Protein AF-A0A9D4L7D6-F1 (afdb_monomer_lite)

Structure (mmCIF, N/CA/C/O backbone):
data_AF-A0A9D4L7D6-F1
#
_entry.id   AF-A0A9D4L7D6-F1
#
loop_
_atom_site.group_PDB
_atom_site.id
_atom_site.type_symbol
_atom_site.label_atom_id
_atom_site.label_alt_id
_atom_site.label_comp_id
_atom_site.label_asym_id
_atom_site.label_entity_id
_atom_site.label_seq_id
_atom_site.pdbx_PDB_ins_code
_atom_site.Cartn_x
_atom_site.Cartn_y
_atom_site.Cartn_z
_atom_site.occupancy
_atom_site.B_iso_or_equiv
_atom_site.auth_seq_id
_atom_site.auth_comp_id
_atom_site.auth_asym_id
_atom_site.auth_atom_id
_atom_site.pdbx_PDB_model_num
ATOM 1 N N . MET A 1 1 ? -12.652 -4.267 10.489 1.00 67.00 1 MET A N 1
ATOM 2 C CA . MET A 1 1 ? -11.350 -4.775 10.009 1.00 67.00 1 MET A CA 1
ATOM 3 C C . MET A 1 1 ? -10.917 -3.895 8.860 1.00 67.00 1 MET A C 1
ATOM 5 O O . MET A 1 1 ? -11.772 -3.499 8.073 1.00 67.00 1 MET A O 1
ATOM 9 N N . VAL A 1 2 ? -9.634 -3.577 8.786 1.00 75.38 2 VAL A N 1
ATOM 10 C CA . VAL A 1 2 ? -9.082 -2.726 7.732 1.00 75.38 2 VAL A CA 1
ATOM 11 C C . VAL A 1 2 ? -8.934 -3.538 6.434 1.00 75.38 2 VAL A C 1
ATOM 13 O O . VAL A 1 2 ? -8.344 -4.618 6.452 1.00 75.38 2 VAL A O 1
ATOM 16 N N . HIS A 1 3 ? -9.462 -3.033 5.314 1.00 73.44 3 HIS A N 1
ATOM 17 C CA . HIS A 1 3 ? -9.302 -3.644 3.990 1.00 73.44 3 HIS A CA 1
ATOM 18 C C . HIS A 1 3 ? -9.210 -2.560 2.910 1.00 73.44 3 HIS A C 1
ATOM 20 O O . HIS A 1 3 ? -10.036 -1.652 2.866 1.00 73.44 3 HIS A O 1
ATOM 26 N N . TRP A 1 4 ? -8.221 -2.664 2.025 1.00 78.81 4 TRP A N 1
ATOM 27 C CA . TRP A 1 4 ? -8.022 -1.752 0.897 1.00 78.81 4 TRP A CA 1
ATOM 28 C C . TRP A 1 4 ? -7.504 -2.535 -0.316 1.00 78.81 4 TRP A C 1
ATOM 30 O O . TRP A 1 4 ? -6.834 -3.556 -0.131 1.00 78.81 4 TRP A O 1
ATOM 40 N N . PRO A 1 5 ? -7.805 -2.092 -1.549 1.00 75.06 5 PRO A N 1
ATOM 41 C CA . PRO A 1 5 ? -7.241 -2.705 -2.744 1.00 75.06 5 PRO A CA 1
ATOM 42 C C . PRO A 1 5 ? -5.735 -2.432 -2.810 1.00 75.06 5 PRO A C 1
ATOM 44 O O . PRO A 1 5 ? -5.301 -1.290 -2.656 1.00 75.06 5 PRO A O 1
ATOM 47 N N . GLU A 1 6 ? -4.934 -3.470 -3.041 1.00 73.06 6 GLU A N 1
ATOM 48 C CA . GLU A 1 6 ? -3.501 -3.285 -3.274 1.00 73.06 6 GLU A CA 1
ATOM 49 C C . GLU A 1 6 ? -3.269 -2.475 -4.562 1.00 73.06 6 GLU A C 1
ATOM 51 O O . GLU A 1 6 ? -3.981 -2.676 -5.554 1.00 73.06 6 GLU A O 1
ATOM 56 N N . PRO A 1 7 ? -2.298 -1.544 -4.570 1.00 69.75 7 PRO A N 1
ATOM 57 C CA . PRO A 1 7 ? -2.003 -0.764 -5.760 1.00 69.75 7 PRO A CA 1
ATOM 58 C C . PRO A 1 7 ? -1.437 -1.661 -6.860 1.00 69.75 7 PRO A C 1
ATOM 60 O O . PRO A 1 7 ? -0.460 -2.381 -6.661 1.00 69.75 7 PRO A O 1
ATOM 63 N N . VAL A 1 8 ? -2.019 -1.566 -8.053 1.00 71.69 8 VAL A N 1
ATOM 64 C CA . VAL A 1 8 ? -1.469 -2.206 -9.248 1.00 71.69 8 VAL A CA 1
ATOM 65 C C . VAL A 1 8 ? -0.474 -1.246 -9.884 1.00 71.69 8 V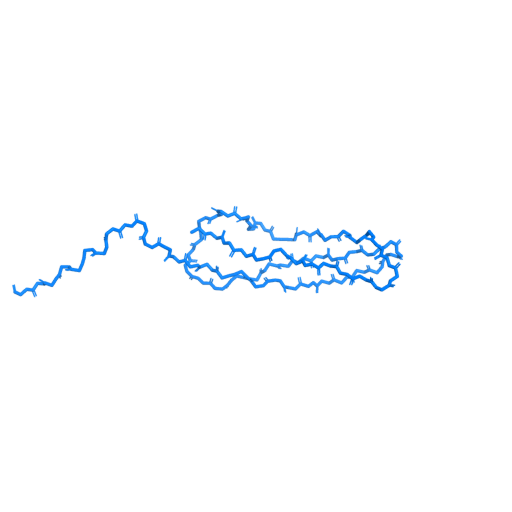AL A C 1
ATOM 67 O O . VAL A 1 8 ? -0.857 -0.208 -10.422 1.00 71.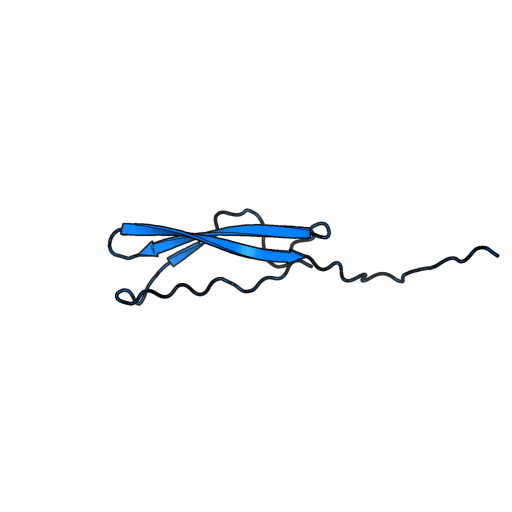69 8 VAL A O 1
ATOM 70 N N . VAL A 1 9 ? 0.803 -1.605 -9.829 1.00 70.12 9 VAL A N 1
ATOM 71 C CA . VAL A 1 9 ? 1.872 -0.896 -10.534 1.00 70.12 9 VAL A CA 1
ATOM 72 C C . VAL A 1 9 ? 1.989 -1.445 -11.947 1.00 70.12 9 VAL A C 1
ATOM 74 O O . VAL A 1 9 ? 2.075 -2.656 -12.140 1.00 70.12 9 VAL A O 1
ATOM 77 N N . LYS A 1 10 ? 1.970 -0.556 -12.938 1.00 66.56 10 LYS A N 1
ATOM 78 C CA . LYS A 1 10 ? 2.237 -0.884 -14.339 1.00 66.56 10 LYS A CA 1
ATOM 79 C C . LYS A 1 10 ? 3.133 0.189 -14.919 1.00 66.56 10 LYS A C 1
ATOM 81 O O . LYS A 1 10 ? 2.837 1.371 -14.773 1.00 66.56 10 LYS A O 1
ATOM 86 N N . ASP A 1 11 ? 4.170 -0.250 -15.602 1.00 65.25 11 ASP A N 1
ATOM 87 C CA . ASP A 1 11 ? 5.044 0.574 -16.416 1.00 65.25 11 ASP A CA 1
ATOM 88 C C . ASP A 1 11 ? 4.906 0.104 -17.863 1.00 65.25 11 ASP A C 1
ATOM 90 O O . ASP A 1 11 ? 4.480 -1.022 -18.142 1.00 65.25 11 ASP A O 1
ATOM 94 N N . ASN A 1 12 ? 5.163 1.007 -18.799 1.00 67.38 12 ASN A N 1
ATOM 95 C CA . ASN A 1 12 ? 5.062 0.709 -20.222 1.00 67.38 12 ASN A CA 1
ATOM 96 C C . ASN A 1 12 ? 6.319 0.026 -20.780 1.00 67.38 12 ASN A C 1
ATOM 98 O O . ASN A 1 12 ? 6.273 -0.447 -21.917 1.00 67.38 12 ASN A O 1
ATOM 102 N N . VAL A 1 13 ? 7.416 -0.003 -20.020 1.00 63.78 13 VAL A N 1
ATOM 103 C CA . VAL A 1 13 ? 8.710 -0.571 -20.411 1.00 63.78 13 VAL A CA 1
ATOM 104 C C . VAL A 1 13 ? 9.057 -1.782 -19.543 1.00 63.78 13 VAL A C 1
ATOM 106 O O . VAL A 1 13 ? 9.425 -2.823 -20.089 1.00 63.78 13 VAL A O 1
ATOM 109 N N . ASP A 1 14 ? 8.879 -1.677 -18.226 1.00 66.50 14 ASP A N 1
ATOM 110 C CA . ASP A 1 14 ? 9.244 -2.717 -17.266 1.00 66.50 14 ASP A CA 1
ATOM 111 C C . ASP A 1 14 ? 8.055 -3.596 -16.849 1.00 66.50 14 ASP A C 1
ATOM 113 O O . ASP A 1 14 ? 7.004 -3.125 -16.409 1.00 66.50 14 ASP A O 1
ATOM 117 N N . LEU A 1 15 ? 8.242 -4.915 -16.963 1.00 63.69 15 LEU A N 1
ATOM 118 C CA . LEU A 1 15 ? 7.251 -5.922 -16.559 1.00 63.69 15 LEU A CA 1
ATOM 119 C C . LEU A 1 15 ? 7.365 -6.319 -15.078 1.00 63.69 15 LEU A C 1
ATOM 121 O O . LEU A 1 15 ? 6.390 -6.813 -14.516 1.00 63.69 15 LEU A O 1
ATOM 125 N N . ASP A 1 16 ? 8.518 -6.063 -14.451 1.00 62.66 16 ASP A N 1
ATOM 126 C CA . ASP A 1 16 ? 8.818 -6.408 -13.058 1.00 62.66 16 ASP A CA 1
ATOM 127 C C . ASP A 1 16 ? 9.067 -5.139 -12.235 1.00 62.66 16 ASP A C 1
ATOM 129 O O . ASP A 1 16 ? 10.201 -4.740 -11.972 1.00 62.66 16 ASP A O 1
ATOM 133 N N . ILE A 1 17 ? 7.982 -4.488 -11.818 1.00 69.12 17 ILE A N 1
ATOM 134 C CA . ILE A 1 17 ? 8.036 -3.347 -10.899 1.00 69.12 17 ILE A CA 1
ATOM 135 C C . ILE A 1 17 ? 7.726 -3.857 -9.508 1.00 69.12 17 ILE A C 1
ATOM 137 O O . ILE A 1 17 ? 6.706 -4.510 -9.274 1.00 69.12 17 ILE A O 1
ATOM 141 N N . THR A 1 18 ? 8.581 -3.507 -8.559 1.00 70.62 18 THR A N 1
ATOM 142 C CA . THR A 1 18 ? 8.333 -3.813 -7.153 1.00 70.62 18 THR A CA 1
ATOM 143 C C . THR A 1 18 ? 7.662 -2.616 -6.488 1.00 70.62 18 THR A C 1
ATOM 145 O O . THR A 1 18 ? 8.185 -1.502 -6.511 1.00 70.62 18 THR A O 1
ATOM 148 N N . ALA A 1 19 ? 6.475 -2.835 -5.915 1.00 76.62 19 ALA A N 1
ATOM 149 C CA . ALA A 1 19 ? 5.852 -1.889 -4.996 1.00 76.62 19 ALA A CA 1
ATOM 150 C C . ALA A 1 19 ? 6.226 -2.253 -3.562 1.00 76.62 19 ALA A C 1
ATOM 152 O O . ALA A 1 19 ? 5.882 -3.322 -3.062 1.00 76.62 19 ALA A O 1
ATOM 153 N N . GLU A 1 20 ? 6.896 -1.334 -2.883 1.00 80.88 20 GLU A N 1
ATOM 154 C CA . GLU A 1 20 ? 7.227 -1.450 -1.472 1.00 80.88 20 GLU A CA 1
ATOM 155 C C . GLU A 1 20 ? 6.255 -0.607 -0.644 1.00 80.88 20 GLU A C 1
ATOM 157 O O . GLU A 1 20 ? 6.118 0.601 -0.853 1.00 80.88 20 GLU A O 1
ATOM 162 N N . LYS A 1 21 ? 5.576 -1.237 0.317 1.00 82.88 21 LYS A N 1
ATOM 163 C CA . LYS A 1 21 ? 4.732 -0.528 1.282 1.00 82.88 21 LYS A CA 1
ATOM 164 C C . LYS A 1 21 ? 5.613 0.183 2.307 1.00 82.88 21 LYS A C 1
ATOM 166 O O . LYS A 1 21 ? 6.410 -0.460 2.980 1.00 82.88 21 LYS A O 1
ATOM 171 N N . LEU A 1 22 ? 5.404 1.484 2.489 1.00 81.94 22 LEU A N 1
ATOM 172 C CA . LEU A 1 22 ? 6.142 2.297 3.466 1.00 81.94 22 LEU A CA 1
ATOM 173 C C . LEU A 1 22 ? 5.370 2.526 4.781 1.00 81.94 22 LEU A C 1
ATOM 175 O O . LEU A 1 22 ? 5.875 3.179 5.690 1.00 81.94 22 LEU A O 1
ATOM 179 N N . SER A 1 23 ? 4.137 2.021 4.885 1.00 82.00 23 SER A N 1
ATOM 180 C CA . SER A 1 23 ? 3.287 2.141 6.079 1.00 82.00 23 SER A CA 1
ATOM 181 C C . SER A 1 23 ? 3.401 0.937 7.013 1.00 82.00 23 SER A C 1
ATOM 183 O O . SER A 1 23 ? 3.603 -0.191 6.565 1.00 82.00 23 SER A O 1
ATOM 185 N N . ILE A 1 24 ? 3.154 1.170 8.303 1.00 80.94 24 ILE A N 1
ATOM 186 C CA . ILE A 1 24 ? 3.039 0.126 9.334 1.00 80.94 24 ILE A CA 1
ATOM 187 C C . ILE A 1 24 ? 1.668 -0.573 9.348 1.00 80.94 24 ILE A C 1
ATOM 189 O O . ILE A 1 24 ? 1.530 -1.605 9.997 1.00 80.94 24 ILE A O 1
ATOM 193 N N . ILE A 1 25 ? 0.671 -0.028 8.639 1.00 81.62 25 ILE A N 1
ATOM 194 C CA . ILE A 1 25 ? -0.704 -0.551 8.603 1.00 81.62 25 ILE A CA 1
ATOM 195 C C . ILE A 1 25 ? -0.761 -1.817 7.742 1.00 81.62 25 ILE A C 1
ATOM 197 O O . ILE A 1 25 ? -0.292 -1.823 6.598 1.00 81.62 25 ILE A O 1
ATOM 201 N N . ASN A 1 26 ? -1.366 -2.883 8.259 1.00 80.56 26 ASN A N 1
ATOM 202 C CA . ASN A 1 26 ? -1.560 -4.167 7.588 1.00 80.56 26 ASN A CA 1
ATOM 203 C C . ASN A 1 26 ? -3.044 -4.468 7.344 1.00 80.56 26 ASN A C 1
ATOM 205 O O . ASN A 1 26 ? -3.935 -3.947 8.019 1.00 80.56 26 ASN A O 1
ATOM 209 N N . GLN A 1 27 ? -3.317 -5.296 6.330 1.00 78.62 27 GLN A N 1
ATOM 210 C CA . GLN A 1 27 ? -4.672 -5.785 6.096 1.00 78.62 27 GLN A CA 1
ATOM 211 C C . GLN A 1 27 ? -5.130 -6.573 7.325 1.00 78.62 27 GLN A C 1
ATOM 213 O O . GLN A 1 27 ? -4.388 -7.402 7.848 1.00 78.62 27 GL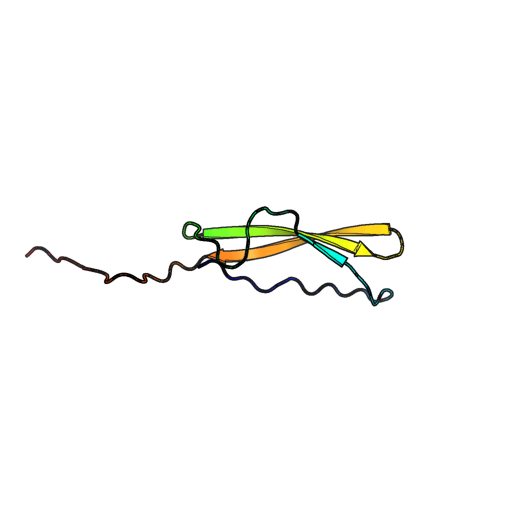N A O 1
ATOM 218 N N . GLY A 1 28 ? -6.351 -6.311 7.785 1.00 77.06 28 GLY A N 1
ATOM 219 C CA . GLY A 1 28 ? -6.897 -6.949 8.981 1.00 77.06 28 GLY A CA 1
ATOM 220 C C . GLY A 1 28 ? -6.561 -6.256 10.304 1.00 77.06 28 GLY A C 1
ATOM 221 O O . GLY A 1 28 ? -7.113 -6.671 11.323 1.00 77.06 28 GLY A O 1
ATOM 222 N N . ASP A 1 29 ? -5.762 -5.181 10.306 1.00 80.75 29 ASP A N 1
ATOM 223 C CA . ASP A 1 29 ? -5.571 -4.367 11.510 1.00 80.75 29 ASP A CA 1
ATOM 224 C C . ASP A 1 29 ? -6.922 -3.843 12.040 1.00 80.75 29 ASP A C 1
ATOM 226 O O . ASP A 1 29 ? -7.914 -3.698 11.308 1.00 80.75 29 ASP A O 1
ATOM 230 N N . SER A 1 30 ? -6.974 -3.575 13.345 1.00 78.38 30 SER A N 1
ATOM 231 C CA . SER A 1 30 ? -8.121 -2.947 14.000 1.00 78.38 30 SER A CA 1
ATOM 232 C C . SER A 1 30 ? -7.791 -1.483 14.262 1.00 78.38 30 SER A C 1
ATOM 234 O O . SER A 1 30 ? -7.156 -1.156 15.260 1.00 78.38 30 SER A O 1
ATOM 236 N N . LEU A 1 31 ? -8.202 -0.617 13.339 1.00 78.31 31 LEU A N 1
ATOM 237 C CA . LEU A 1 31 ? -8.075 0.835 13.444 1.00 78.31 31 LEU A CA 1
ATOM 238 C C . LEU A 1 31 ? -9.441 1.472 13.726 1.00 78.31 31 LEU A C 1
ATOM 240 O O . LEU A 1 31 ? -10.482 0.832 13.544 1.00 78.31 31 LEU A O 1
ATOM 244 N N . GLU A 1 32 ? -9.423 2.724 14.177 1.00 80.62 32 GLU A N 1
ATOM 245 C CA . GLU A 1 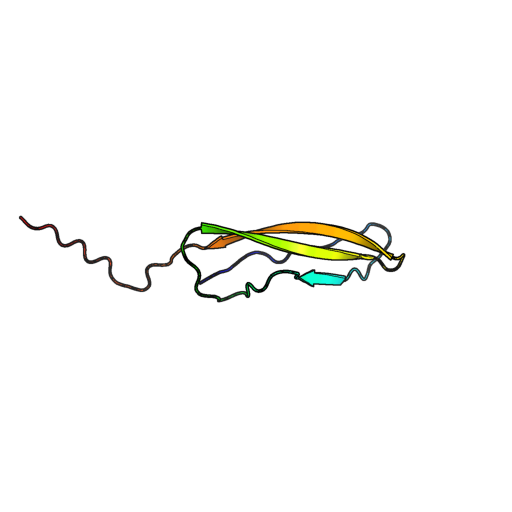32 ? -10.632 3.538 14.313 1.00 80.62 32 GLU A CA 1
ATOM 246 C C . GLU A 1 32 ? -11.240 3.853 12.937 1.00 80.62 32 GLU A C 1
ATOM 248 O O . GLU A 1 32 ? -10.590 3.706 11.898 1.00 80.62 32 GLU A O 1
ATOM 253 N N . GLU A 1 33 ? -12.513 4.256 12.919 1.00 77.56 33 GLU A N 1
ATOM 254 C CA . GLU A 1 33 ? -13.170 4.676 11.681 1.00 77.56 33 GLU A CA 1
ATOM 255 C C . GLU A 1 33 ? -12.456 5.890 11.098 1.00 77.56 33 GLU A C 1
ATOM 257 O O . GLU A 1 33 ? -12.259 6.901 11.773 1.00 77.56 33 GLU A O 1
ATOM 262 N N . GLY A 1 34 ? -12.080 5.797 9.829 1.00 75.56 34 GLY A N 1
ATOM 263 C CA . GLY A 1 34 ? -11.390 6.885 9.165 1.00 75.56 34 GLY A CA 1
ATOM 264 C C . GLY A 1 34 ? -10.793 6.491 7.825 1.00 75.56 34 GLY A C 1
ATOM 265 O O . GLY A 1 34 ? -10.750 5.319 7.433 1.00 75.56 34 GLY A O 1
ATOM 266 N N . THR A 1 35 ? -10.316 7.513 7.122 1.00 77.06 35 THR A N 1
ATOM 267 C CA . THR A 1 35 ? -9.545 7.369 5.889 1.00 77.06 35 THR A CA 1
ATOM 268 C C . THR A 1 35 ? -8.061 7.416 6.230 1.00 77.06 35 THR A C 1
ATOM 270 O O . THR A 1 35 ? -7.577 8.393 6.802 1.00 77.06 35 THR A O 1
ATOM 273 N N . TYR A 1 36 ? -7.331 6.370 5.853 1.00 81.50 36 TYR A N 1
ATOM 274 C CA . TYR A 1 36 ? -5.891 6.262 6.054 1.00 81.50 36 TYR A CA 1
ATOM 275 C C . TYR A 1 36 ? -5.173 6.266 4.706 1.00 81.50 36 TYR A C 1
ATOM 277 O O . TYR A 1 36 ? -5.586 5.592 3.762 1.00 81.50 36 TYR A O 1
ATOM 285 N N . LEU A 1 37 ? -4.072 7.011 4.625 1.00 80.06 37 LEU A N 1
ATOM 286 C CA . LEU A 1 37 ? -3.213 7.048 3.445 1.00 80.06 37 LEU A CA 1
ATOM 287 C C . LEU A 1 37 ? -2.073 6.049 3.616 1.00 80.06 37 LEU A C 1
ATOM 289 O O . LEU A 1 37 ? -1.301 6.128 4.573 1.00 80.06 37 LEU A O 1
ATOM 293 N N . ILE A 1 38 ? -1.960 5.116 2.676 1.00 83.62 38 ILE A N 1
ATOM 294 C CA . ILE A 1 38 ? -0.906 4.107 2.670 1.00 83.62 38 ILE A CA 1
ATOM 295 C C . ILE A 1 38 ? 0.085 4.455 1.554 1.00 83.62 38 ILE A C 1
ATOM 297 O O . ILE A 1 38 ? -0.243 4.274 0.378 1.00 83.62 38 ILE A O 1
ATOM 301 N N . PRO A 1 39 ? 1.279 4.981 1.887 1.00 80.00 39 PRO A N 1
ATOM 302 C CA . PRO A 1 39 ? 2.318 5.237 0.900 1.00 80.00 39 PRO A CA 1
ATOM 303 C C . PRO A 1 39 ? 2.942 3.938 0.389 1.00 80.00 39 PRO A C 1
ATOM 305 O O . PRO A 1 39 ? 3.372 3.086 1.171 1.00 80.00 39 PRO A O 1
ATOM 308 N N . TYR A 1 40 ? 3.042 3.835 -0.933 1.00 81.12 40 TYR A N 1
ATOM 309 C CA . TYR A 1 40 ? 3.792 2.806 -1.641 1.00 81.12 40 TYR A CA 1
ATOM 310 C C . TYR A 1 40 ? 4.858 3.462 -2.509 1.00 81.12 40 TYR A C 1
ATOM 312 O O . TYR A 1 40 ? 4.611 4.487 -3.144 1.00 81.12 40 TYR A O 1
ATOM 320 N N . ARG A 1 41 ? 6.045 2.863 -2.555 1.00 79.69 41 ARG A N 1
ATOM 321 C CA . ARG A 1 41 ? 7.117 3.258 -3.464 1.00 79.69 41 ARG A CA 1
ATOM 322 C C . ARG A 1 41 ? 7.258 2.206 -4.548 1.00 79.69 41 ARG A C 1
ATOM 324 O O . ARG A 1 41 ? 7.562 1.057 -4.250 1.00 79.69 41 ARG A O 1
ATOM 331 N N . ALA A 1 42 ? 7.032 2.617 -5.785 1.00 80.12 42 ALA A N 1
ATOM 332 C CA . ALA A 1 42 ? 7.347 1.835 -6.964 1.00 80.12 42 ALA A CA 1
ATOM 333 C C . ALA A 1 42 ? 8.773 2.163 -7.399 1.00 80.12 42 ALA A C 1
ATOM 335 O O . ALA A 1 42 ? 9.094 3.344 -7.546 1.00 80.12 42 ALA A O 1
ATOM 336 N N . THR A 1 43 ? 9.601 1.145 -7.607 1.00 75.88 43 THR A N 1
ATOM 337 C CA . THR A 1 43 ? 10.942 1.305 -8.181 1.00 75.88 43 THR A CA 1
ATOM 338 C C . THR A 1 43 ? 11.034 0.447 -9.434 1.00 75.88 43 THR A C 1
ATOM 340 O O . THR A 1 43 ? 10.718 -0.745 -9.386 1.00 75.88 43 THR A O 1
ATOM 343 N N . ASP A 1 44 ? 11.422 1.068 -10.544 1.00 74.19 44 ASP A N 1
ATOM 344 C CA . ASP A 1 44 ? 11.662 0.381 -11.812 1.00 74.19 44 ASP A CA 1
ATOM 345 C C . ASP A 1 44 ? 13.076 -0.232 -11.863 1.00 74.19 44 ASP A C 1
ATOM 347 O O . ASP A 1 44 ? 13.901 -0.042 -10.960 1.00 74.19 44 ASP A O 1
ATOM 351 N N . SER A 1 45 ? 13.369 -0.989 -12.919 1.00 70.69 45 SER A N 1
ATOM 352 C CA . SER A 1 45 ? 14.677 -1.635 -13.079 1.00 70.69 45 SER A CA 1
ATOM 353 C C . SER A 1 45 ? 15.788 -0.647 -13.471 1.00 70.69 45 SER A C 1
ATOM 355 O O . SER A 1 45 ? 16.973 -0.916 -13.253 1.00 70.69 45 SER A O 1
ATOM 357 N N . ALA A 1 46 ? 15.408 0.518 -14.002 1.00 71.81 46 ALA A N 1
ATOM 358 C CA . ALA A 1 46 ? 16.291 1.613 -14.388 1.00 71.81 46 ALA A CA 1
ATOM 359 C C . ALA A 1 46 ? 16.679 2.536 -13.212 1.00 71.81 46 ALA A C 1
ATOM 361 O O . ALA A 1 46 ? 17.548 3.398 -13.366 1.00 71.81 46 ALA A O 1
ATOM 362 N N . GLY A 1 47 ? 16.078 2.346 -12.033 1.00 68.50 47 GLY A N 1
ATOM 363 C CA . GLY A 1 47 ? 16.311 3.132 -10.825 1.00 68.50 47 GLY A CA 1
ATOM 364 C C . GLY A 1 47 ? 15.424 4.374 -10.673 1.00 68.50 47 GLY A C 1
ATOM 365 O O . GLY A 1 47 ? 15.642 5.152 -9.740 1.00 68.50 47 GLY A O 1
ATOM 366 N N . ASN A 1 48 ? 14.420 4.582 -11.527 1.00 73.62 48 ASN A N 1
ATOM 367 C CA . ASN A 1 48 ? 13.395 5.585 -11.266 1.00 73.62 48 ASN A CA 1
ATOM 368 C C . ASN A 1 48 ? 12.475 5.087 -10.152 1.00 73.62 48 ASN A C 1
ATOM 370 O O . ASN A 1 48 ? 12.025 3.941 -10.135 1.00 73.62 48 ASN A O 1
ATOM 374 N N . SER A 1 49 ? 12.179 5.981 -9.211 1.00 74.81 49 SER A N 1
ATOM 375 C CA . SER A 1 49 ? 11.243 5.702 -8.128 1.00 74.81 49 SER A CA 1
ATOM 376 C C . SER A 1 49 ? 10.102 6.705 -8.132 1.00 74.81 49 SER A C 1
ATOM 378 O O . SER A 1 49 ? 10.305 7.908 -8.315 1.00 74.81 49 SER A O 1
ATOM 380 N N . HIS A 1 50 ? 8.890 6.202 -7.925 1.00 79.12 50 HIS A N 1
ATOM 381 C CA . HIS A 1 50 ? 7.695 7.017 -7.784 1.00 79.12 50 HIS A CA 1
ATOM 382 C C . HIS A 1 50 ? 6.928 6.606 -6.531 1.00 79.12 50 HIS A C 1
ATOM 384 O O . HIS A 1 50 ? 6.686 5.423 -6.286 1.00 79.12 50 HIS A O 1
ATOM 390 N N . THR A 1 51 ? 6.537 7.596 -5.732 1.00 75.00 51 THR A N 1
ATOM 391 C CA . THR A 1 51 ? 5.733 7.371 -4.531 1.00 75.00 51 THR A CA 1
ATOM 392 C C . THR A 1 51 ? 4.271 7.592 -4.870 1.00 75.00 51 THR A C 1
ATOM 394 O O . THR A 1 51 ? 3.887 8.686 -5.275 1.00 75.00 51 THR A O 1
ATOM 397 N N . MET A 1 52 ? 3.452 6.567 -4.660 1.00 76.44 52 MET A N 1
ATOM 398 C CA . MET A 1 52 ? 2.012 6.614 -4.868 1.00 76.44 52 MET A CA 1
ATOM 399 C C . MET A 1 52 ? 1.284 6.418 -3.538 1.00 76.44 52 MET A C 1
ATOM 401 O O . MET A 1 52 ? 1.734 5.678 -2.662 1.00 76.44 52 MET A O 1
ATOM 405 N N . LEU A 1 53 ? 0.149 7.092 -3.374 1.00 74.00 53 LEU A N 1
ATOM 406 C CA . LEU A 1 53 ? -0.700 6.965 -2.193 1.00 74.00 53 LEU A CA 1
ATOM 407 C C . LEU A 1 53 ? -1.893 6.075 -2.537 1.00 74.00 53 LEU A C 1
ATOM 409 O O . LEU A 1 53 ? -2.577 6.318 -3.526 1.00 74.00 53 LEU A O 1
ATOM 413 N N . SER A 1 54 ? -2.136 5.048 -1.726 1.00 76.44 54 SER A N 1
ATOM 414 C CA . SER A 1 54 ? -3.377 4.270 -1.775 1.00 76.44 54 SER A CA 1
ATOM 415 C C . SER A 1 54 ? -4.289 4.681 -0.630 1.00 76.44 54 SER A C 1
ATOM 417 O O . SER A 1 54 ? -3.847 4.788 0.517 1.00 76.44 54 SER A O 1
ATOM 419 N N . GLU A 1 55 ? -5.563 4.901 -0.940 1.00 71.81 55 GLU A N 1
ATOM 420 C CA . GLU A 1 55 ? -6.580 5.208 0.059 1.00 71.81 55 GLU A CA 1
ATOM 421 C C . GLU A 1 55 ? -7.100 3.919 0.689 1.00 71.81 55 GLU A C 1
ATOM 423 O O . GLU A 1 55 ? -7.607 3.019 0.017 1.00 71.81 55 GLU A O 1
ATOM 428 N N . CYS A 1 56 ? -6.986 3.843 2.008 1.00 67.62 56 CYS A N 1
ATOM 429 C CA . CYS A 1 56 ? -7.559 2.785 2.811 1.00 67.62 56 CYS A CA 1
ATOM 430 C C . CYS A 1 56 ? -8.744 3.340 3.599 1.00 67.62 56 CYS A C 1
ATOM 432 O O . CYS A 1 56 ? -8.578 4.201 4.463 1.00 67.62 56 CYS A O 1
ATOM 434 N N . ASN A 1 57 ? -9.939 2.821 3.325 1.00 63.34 57 ASN A N 1
ATOM 435 C CA . ASN A 1 57 ? -11.141 3.170 4.074 1.00 63.34 57 ASN A CA 1
ATOM 436 C C . ASN A 1 57 ? -11.393 2.116 5.151 1.00 63.34 57 ASN A C 1
ATOM 438 O O . ASN A 1 57 ? -11.553 0.931 4.857 1.00 63.34 57 ASN A O 1
ATOM 442 N N . VAL A 1 58 ? -11.420 2.551 6.408 1.00 68.50 58 VAL A N 1
ATOM 443 C CA . VAL A 1 58 ? -11.717 1.678 7.542 1.00 68.50 58 VAL A CA 1
ATOM 444 C C . VAL A 1 58 ? -13.189 1.809 7.867 1.00 68.50 58 VAL A C 1
ATOM 446 O O . VAL A 1 58 ? -13.616 2.785 8.473 1.00 68.50 58 VAL A O 1
ATOM 449 N N . THR A 1 59 ? -13.971 0.812 7.460 1.00 61.34 59 THR A N 1
ATOM 450 C CA . THR A 1 59 ? -15.374 0.707 7.862 1.00 61.34 59 THR A CA 1
ATOM 451 C C . THR A 1 59 ? -15.462 -0.086 9.162 1.00 61.34 59 THR A C 1
ATOM 453 O O . THR A 1 59 ? -15.039 -1.250 9.231 1.00 61.34 59 THR A O 1
ATOM 456 N N . ILE A 1 60 ? -16.025 0.528 10.205 1.00 60.25 60 ILE A N 1
ATOM 457 C CA . ILE A 1 60 ? -16.396 -0.202 11.415 1.00 60.25 60 ILE A CA 1
ATOM 458 C C . ILE A 1 60 ? -17.609 -1.065 11.075 1.00 60.25 60 ILE A C 1
ATOM 460 O O . ILE A 1 60 ? -18.741 -0.602 10.984 1.00 60.25 60 ILE A O 1
ATOM 464 N N . TYR A 1 61 ? -17.372 -2.363 10.915 1.00 57.53 61 TYR A N 1
ATOM 465 C CA . TYR A 1 61 ? -18.438 -3.340 11.054 1.00 57.53 61 TYR A CA 1
ATOM 466 C C . TYR A 1 61 ? -18.688 -3.471 12.550 1.00 57.53 61 TYR A C 1
ATOM 468 O O . TYR A 1 61 ? -17.856 -4.037 13.262 1.00 57.53 61 TYR A O 1
ATOM 476 N N . VAL A 1 62 ? -19.801 -2.924 13.036 1.00 51.62 62 VAL A N 1
ATOM 477 C CA . VAL A 1 62 ? -20.321 -3.232 14.372 1.00 51.62 62 VAL A CA 1
ATOM 478 C C . VAL A 1 62 ? -20.586 -4.738 14.431 1.00 51.62 62 VAL A C 1
ATOM 480 O O . VAL A 1 62 ? -21.683 -5.211 14.161 1.00 51.62 62 VAL A O 1
ATOM 483 N N . GLN A 1 63 ? -19.566 -5.523 14.780 1.00 51.12 63 GLN A N 1
ATOM 484 C CA . GLN A 1 63 ? -19.694 -6.938 15.150 1.00 51.12 63 GLN A CA 1
ATOM 485 C C . GLN A 1 63 ? -20.236 -7.071 16.582 1.00 51.12 63 GLN A C 1
ATOM 487 O O . GLN A 1 63 ? -19.834 -7.936 17.354 1.00 51.12 63 GLN A O 1
ATOM 492 N N . GLY A 1 64 ? -21.127 -6.162 16.959 1.00 51.06 64 GLY A N 1
ATOM 493 C CA . GLY A 1 64 ? -21.690 -6.038 18.285 1.00 51.06 64 GLY A CA 1
ATOM 494 C C . GLY A 1 64 ? -23.035 -5.349 18.164 1.00 51.06 64 GLY A C 1
ATOM 495 O O . GLY A 1 64 ? -23.148 -4.298 17.536 1.00 51.06 64 GLY A O 1
ATOM 496 N N . THR A 1 65 ? -24.051 -5.992 18.728 1.00 46.25 65 THR A N 1
ATOM 497 C CA . THR A 1 65 ? -25.424 -5.508 18.842 1.00 46.25 65 THR A CA 1
ATOM 498 C C . THR A 1 65 ? -25.448 -4.017 19.167 1.00 46.25 65 THR A C 1
ATOM 500 O O . THR A 1 65 ? -25.012 -3.609 20.243 1.00 46.25 65 THR A O 1
ATOM 503 N N . ILE A 1 66 ? -25.999 -3.206 1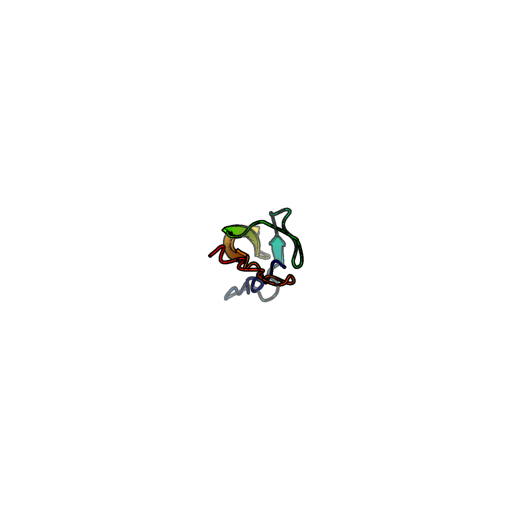8.260 1.00 51.09 66 ILE A N 1
ATOM 504 C CA . ILE A 1 66 ? -26.408 -1.840 18.587 1.00 51.09 66 ILE A CA 1
ATOM 505 C C . ILE A 1 66 ? -27.586 -1.973 19.556 1.00 51.09 66 ILE A C 1
ATOM 507 O O . ILE A 1 66 ? -28.734 -2.134 19.146 1.00 51.09 66 ILE A O 1
ATOM 511 N N . VAL A 1 67 ? -27.309 -1.951 20.858 1.00 55.44 67 VAL A N 1
ATOM 512 C CA . VAL A 1 67 ? -28.341 -1.716 21.869 1.00 55.44 67 VAL A CA 1
ATOM 513 C C . VAL A 1 67 ? -28.649 -0.226 21.864 1.00 55.44 67 VAL A C 1
ATOM 515 O O . VAL A 1 67 ? -28.007 0.570 22.540 1.00 55.44 67 VAL A O 1
ATOM 518 N N . CYS A 1 68 ? -29.634 0.157 21.056 1.00 52.31 68 CYS A N 1
ATOM 519 C CA . CYS A 1 68 ? -30.300 1.440 21.210 1.00 52.31 68 CYS A CA 1
ATOM 520 C C . CYS A 1 68 ? -31.274 1.307 22.388 1.00 52.31 68 CYS A C 1
ATOM 522 O O . CYS A 1 68 ? -32.406 0.857 22.225 1.00 52.31 68 CYS A O 1
ATOM 524 N N . SER A 1 69 ? -30.823 1.621 23.601 1.00 57.59 69 SER A N 1
ATOM 525 C CA . SER A 1 69 ? -31.715 1.773 24.750 1.00 57.59 69 SER A CA 1
ATOM 526 C C . SER A 1 69 ? -32.410 3.128 24.646 1.00 57.59 69 SER A C 1
ATOM 528 O O . SER A 1 69 ? -31.908 4.149 25.111 1.00 57.59 69 SER A O 1
ATOM 530 N N . THR A 1 70 ? -33.584 3.143 24.018 1.00 44.47 70 THR A N 1
ATOM 531 C CA . THR A 1 70 ? -34.524 4.254 24.170 1.00 44.47 70 THR A CA 1
ATOM 532 C C . THR A 1 70 ? -35.075 4.190 25.591 1.00 44.47 70 THR A C 1
ATOM 534 O O . THR A 1 70 ? -35.854 3.294 25.915 1.00 44.47 70 THR A O 1
ATOM 537 N N . ILE A 1 71 ? -34.635 5.097 26.458 1.00 50.47 71 ILE A N 1
ATOM 538 C CA . ILE A 1 71 ? -35.283 5.306 27.752 1.00 50.47 71 ILE A CA 1
ATOM 539 C C . ILE A 1 71 ? -36.583 6.065 27.443 1.00 50.47 71 ILE A C 1
ATOM 541 O O . ILE A 1 71 ? -36.512 7.186 26.939 1.00 50.47 71 ILE A O 1
ATOM 545 N N . PHE A 1 72 ? -37.737 5.435 27.666 1.00 50.97 72 PHE A N 1
ATOM 546 C CA . PHE A 1 72 ? -38.998 6.147 27.892 1.00 50.97 72 PHE A CA 1
ATOM 547 C C . PHE A 1 72 ? -39.212 6.267 29.398 1.00 50.97 72 PHE A C 1
ATOM 549 O O . PHE A 1 72 ? -38.921 5.269 30.100 1.00 50.97 72 PHE A O 1
#

Secondary structure (DSSP, 8-state):
----PPP----SS-S-PEEEE--S--TT----SEEEEEEEEEE-TTS-EEEEEEEEEE-----S-------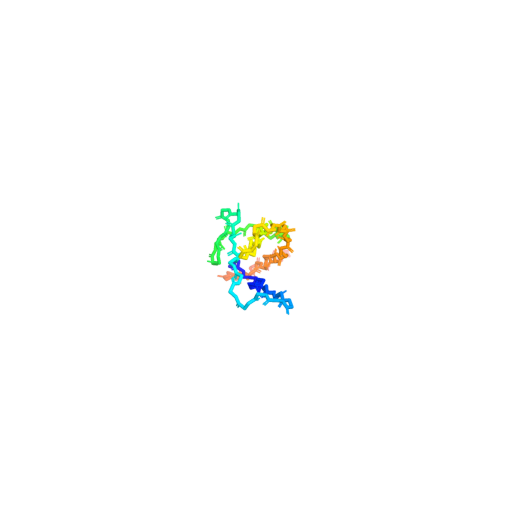-

Radius of gyration: 18.26 Å; chains: 1; bounding box: 55×14×48 Å

InterPro domains:
  IPR003410 HYR domain [PF02494] (2-60)
  IPR003410 HYR domain [PS50825] (1-64)
  IPR013783 Immunoglobulin-like fold [G3DSA:2.60.40.10] (4-65)

Foldseek 3Di:
DWDFDDDDDDDPPAPDKDKDWPDPDDPPDDDDFDKDWIWIWIAGPVGDIDIDTTIIGDDDPCPDDPPPPPDD

Organism: Dreissena polymorpha (NCBI:txid45954)

pLDDT: mean 70.43, std 10.22, range [44.47, 83.62]

Sequence (72 aa):
MVHWPEPVVKDNVDLDITAEKLSIINQGDSLEEGTYLIPYRATDSAGNSHTMLSECNVTIYVQGTIVCSTIF